Protein AF-A0AB36KIY0-F1 (afdb_monomer)

Structure (mmCIF, N/CA/C/O backbone):
data_AF-A0AB36KIY0-F1
#
_entry.id   AF-A0AB36KIY0-F1
#
loop_
_atom_site.group_PDB
_atom_site.id
_atom_site.type_symbol
_atom_site.label_atom_id
_atom_site.label_alt_id
_atom_site.label_comp_id
_atom_site.label_asym_id
_atom_site.label_entity_id
_atom_site.label_seq_id
_atom_site.pdbx_PDB_ins_code
_atom_site.Cartn_x
_atom_site.Cartn_y
_atom_site.Cartn_z
_atom_site.occupancy
_atom_site.B_iso_or_equiv
_atom_site.auth_seq_id
_atom_site.auth_comp_id
_atom_site.auth_asym_id
_atom_site.auth_atom_id
_atom_site.pdbx_PDB_model_num
ATOM 1 N N . MET A 1 1 ? -0.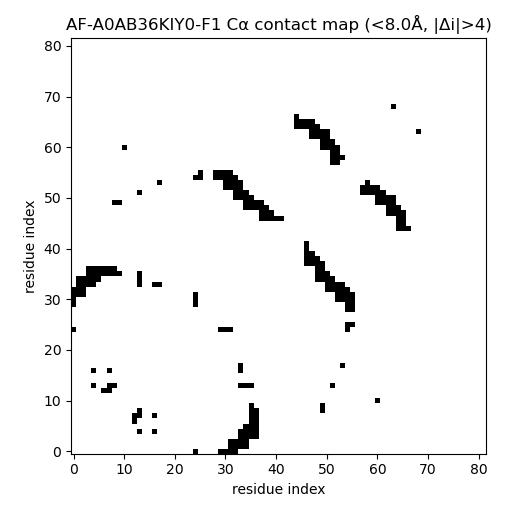085 3.479 10.100 1.00 89.44 1 MET A N 1
ATOM 2 C CA . MET A 1 1 ? 1.346 3.307 9.793 1.00 89.44 1 MET A CA 1
ATOM 3 C C . MET A 1 1 ? 1.510 3.139 8.293 1.00 89.44 1 MET A C 1
ATOM 5 O O . MET A 1 1 ? 0.687 2.484 7.666 1.00 89.44 1 MET A O 1
ATOM 9 N N . VAL A 1 2 ? 2.546 3.743 7.722 1.00 92.06 2 VAL A N 1
ATOM 10 C CA . VAL A 1 2 ? 2.926 3.547 6.319 1.00 92.06 2 VAL A CA 1
ATOM 11 C C . VAL A 1 2 ? 4.325 2.956 6.311 1.00 92.06 2 VAL A C 1
ATOM 13 O O . VAL A 1 2 ? 5.188 3.443 7.040 1.00 92.06 2 VAL A O 1
ATOM 16 N N . VAL A 1 3 ? 4.528 1.905 5.524 1.00 93.06 3 VAL A N 1
ATOM 17 C CA . VAL A 1 3 ? 5.816 1.222 5.399 1.00 93.06 3 VAL A CA 1
ATOM 18 C C . VAL A 1 3 ? 6.236 1.247 3.940 1.00 93.06 3 VAL A C 1
ATOM 20 O O . VAL A 1 3 ? 5.492 0.790 3.072 1.00 93.06 3 VAL A O 1
ATOM 23 N N . PHE A 1 4 ? 7.435 1.754 3.684 1.00 94.69 4 PHE A N 1
ATOM 24 C CA . PHE A 1 4 ? 8.062 1.678 2.372 1.00 94.69 4 PHE A CA 1
ATOM 25 C C . PHE A 1 4 ? 8.812 0.350 2.263 1.00 94.69 4 PHE A C 1
ATOM 27 O O . PHE A 1 4 ? 9.714 0.068 3.049 1.00 94.69 4 PHE A O 1
ATOM 34 N N . ALA A 1 5 ? 8.384 -0.482 1.323 1.00 94.56 5 ALA A N 1
ATOM 35 C CA . ALA A 1 5 ? 8.978 -1.762 0.982 1.00 94.56 5 ALA A CA 1
ATOM 36 C C . ALA A 1 5 ? 9.651 -1.614 -0.387 1.00 94.56 5 ALA A C 1
ATOM 38 O O . ALA A 1 5 ? 9.183 -2.151 -1.388 1.00 94.56 5 ALA A O 1
ATOM 39 N N . ASP A 1 6 ? 10.739 -0.841 -0.429 1.00 91.12 6 ASP A N 1
ATOM 40 C CA . ASP A 1 6 ? 11.410 -0.439 -1.675 1.00 91.12 6 ASP A CA 1
ATOM 41 C C . ASP A 1 6 ? 11.918 -1.630 -2.512 1.00 91.12 6 ASP A C 1
ATOM 43 O O . ASP A 1 6 ? 12.143 -1.503 -3.713 1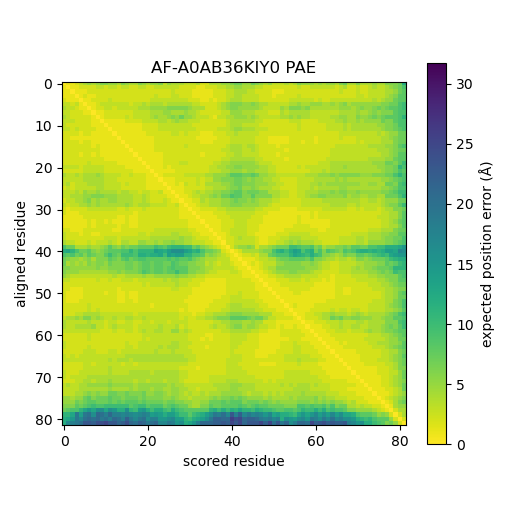.00 91.12 6 ASP A O 1
ATOM 47 N N . GLU A 1 7 ? 12.062 -2.805 -1.896 1.00 91.12 7 GLU A N 1
ATOM 48 C CA . GLU A 1 7 ? 12.488 -4.047 -2.551 1.00 91.12 7 GLU A CA 1
ATOM 49 C C . GLU A 1 7 ? 11.314 -4.941 -3.004 1.00 91.12 7 GLU A C 1
ATOM 51 O O . GLU A 1 7 ? 11.529 -5.916 -3.724 1.00 91.12 7 GLU A O 1
ATOM 56 N N . ALA A 1 8 ? 10.072 -4.614 -2.626 1.00 94.38 8 ALA A N 1
ATOM 57 C CA . ALA A 1 8 ? 8.882 -5.422 -2.896 1.00 94.38 8 ALA A CA 1
ATOM 58 C C . ALA A 1 8 ? 8.164 -4.979 -4.183 1.00 94.38 8 ALA A C 1
ATOM 60 O O . ALA A 1 8 ? 7.246 -4.159 -4.177 1.00 94.38 8 ALA A O 1
ATOM 61 N N . ASN A 1 9 ? 8.598 -5.539 -5.307 1.00 90.75 9 ASN A N 1
ATOM 62 C CA . ASN A 1 9 ? 8.168 -5.202 -6.664 1.00 90.75 9 ASN A CA 1
ATOM 63 C C . ASN A 1 9 ? 6.818 -5.821 -7.058 1.00 90.75 9 ASN A C 1
ATOM 65 O O . ASN A 1 9 ? 6.146 -5.312 -7.959 1.00 90.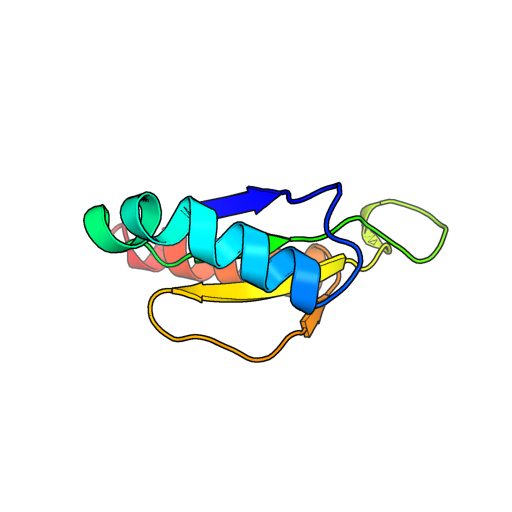75 9 ASN A O 1
ATOM 69 N N . ASP A 1 10 ? 6.410 -6.903 -6.400 1.00 92.75 10 ASP A N 1
ATOM 70 C CA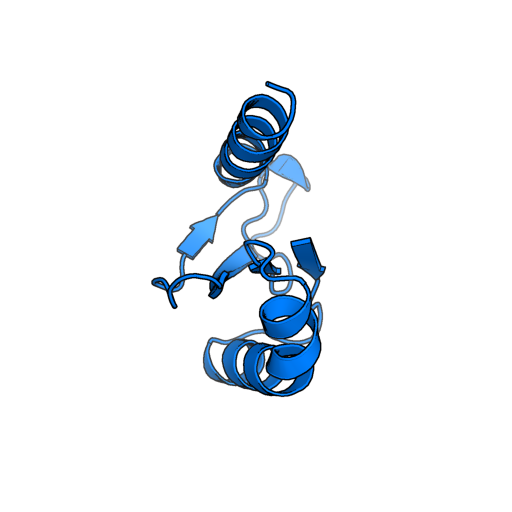 . ASP A 1 10 ? 5.178 -7.631 -6.697 1.00 92.75 10 ASP A CA 1
ATOM 71 C C . ASP A 1 10 ? 4.340 -7.916 -5.442 1.00 92.75 10 ASP A C 1
ATOM 73 O O . ASP A 1 10 ? 4.739 -7.633 -4.310 1.00 92.75 10 ASP A O 1
ATOM 77 N N . LEU A 1 11 ? 3.138 -8.459 -5.662 1.00 94.31 11 LEU A N 1
ATOM 78 C CA . LEU A 1 11 ? 2.206 -8.786 -4.588 1.00 94.31 11 LEU A CA 1
ATOM 79 C C . LEU A 1 11 ? 2.810 -9.777 -3.590 1.00 94.31 11 LEU A C 1
ATOM 81 O O . LEU A 1 11 ? 2.688 -9.561 -2.393 1.00 94.31 11 LEU A O 1
ATOM 85 N N . GLY A 1 12 ? 3.470 -10.837 -4.059 1.00 95.75 12 GLY A N 1
ATOM 86 C CA . GLY A 1 12 ? 4.019 -11.867 -3.178 1.00 95.75 12 GLY A CA 1
ATOM 87 C C . GLY A 1 12 ? 5.072 -11.297 -2.232 1.00 95.75 12 GLY A C 1
ATOM 88 O O . GLY A 1 12 ? 5.044 -11.574 -1.036 1.00 95.75 12 GLY A O 1
ATOM 89 N N . GLN A 1 13 ? 5.938 -10.424 -2.744 1.00 96.25 13 GLN A N 1
ATOM 90 C CA . GLN A 1 13 ? 6.945 -9.740 -1.934 1.00 96.25 13 GLN A CA 1
ATOM 91 C C . GLN A 1 13 ? 6.313 -8.785 -0.908 1.00 96.25 13 GLN A C 1
ATOM 93 O O . GLN A 1 13 ? 6.760 -8.727 0.238 1.00 96.25 13 GLN A O 1
ATOM 98 N N . LEU A 1 14 ? 5.241 -8.075 -1.280 1.00 96.50 14 LEU A N 1
ATOM 99 C CA . LEU A 1 14 ? 4.488 -7.236 -0.342 1.00 96.50 14 LEU A CA 1
ATOM 100 C C . LEU A 1 14 ? 3.800 -8.074 0.747 1.00 96.50 14 LEU A C 1
ATOM 102 O O . LEU A 1 14 ? 3.837 -7.692 1.914 1.00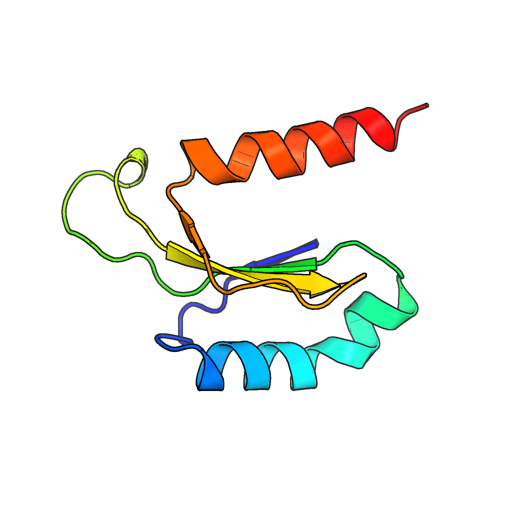 96.50 14 LEU A O 1
ATOM 106 N N . GLU A 1 15 ? 3.227 -9.228 0.407 1.00 96.31 15 GLU A N 1
ATOM 107 C CA . GLU A 1 15 ? 2.639 -10.155 1.386 1.00 96.31 15 GLU A CA 1
ATOM 108 C C . GLU A 1 15 ? 3.692 -10.709 2.355 1.00 96.31 15 GLU A C 1
ATOM 110 O O . GLU A 1 15 ? 3.446 -10.820 3.559 1.00 96.31 15 GLU A O 1
ATOM 115 N N . ASP A 1 16 ? 4.898 -11.010 1.870 1.00 96.50 16 ASP A N 1
ATOM 116 C CA . ASP A 1 16 ? 5.996 -11.440 2.734 1.00 96.50 16 ASP A CA 1
ATOM 117 C C . ASP A 1 16 ? 6.419 -10.334 3.711 1.00 96.50 16 ASP A C 1
ATOM 119 O O . ASP A 1 16 ? 6.578 -10.596 4.910 1.00 96.50 16 ASP A O 1
ATOM 123 N N . CYS A 1 17 ? 6.512 -9.083 3.248 1.00 94.69 17 CYS A N 1
ATOM 124 C CA . CYS A 1 17 ? 6.698 -7.927 4.127 1.00 94.69 17 CYS A CA 1
ATOM 125 C C . CYS A 1 17 ? 5.558 -7.808 5.152 1.00 94.69 17 CYS A C 1
ATOM 127 O O . CYS A 1 17 ? 5.814 -7.593 6.342 1.00 94.69 17 CYS A O 1
ATOM 129 N N . ALA A 1 18 ? 4.306 -8.004 4.726 1.00 95.00 18 ALA A N 1
ATOM 130 C CA . ALA A 1 18 ? 3.135 -7.946 5.598 1.00 95.00 18 ALA A CA 1
ATOM 131 C C . ALA A 1 18 ? 3.219 -8.987 6.710 1.00 95.00 18 ALA A C 1
ATOM 133 O O . ALA A 1 18 ? 2.991 -8.664 7.879 1.00 95.00 18 ALA A O 1
ATOM 134 N N . ARG A 1 19 ? 3.602 -10.216 6.360 1.00 94.62 19 ARG A N 1
ATOM 135 C CA . ARG A 1 19 ? 3.763 -11.333 7.290 1.00 94.62 19 ARG A CA 1
ATOM 136 C C . ARG A 1 19 ? 4.864 -11.072 8.312 1.00 94.62 19 ARG A C 1
ATOM 138 O O . ARG A 1 19 ? 4.660 -11.338 9.495 1.00 94.62 19 ARG A O 1
ATOM 145 N N . MET A 1 20 ? 6.006 -10.527 7.888 1.00 93.75 20 MET A N 1
ATOM 146 C CA . MET A 1 20 ? 7.099 -10.173 8.804 1.00 93.75 20 MET A CA 1
ATOM 147 C C . MET A 1 20 ? 6.696 -9.071 9.790 1.00 93.75 20 MET A C 1
ATOM 149 O O . MET A 1 20 ? 7.103 -9.094 10.950 1.00 93.75 20 MET A O 1
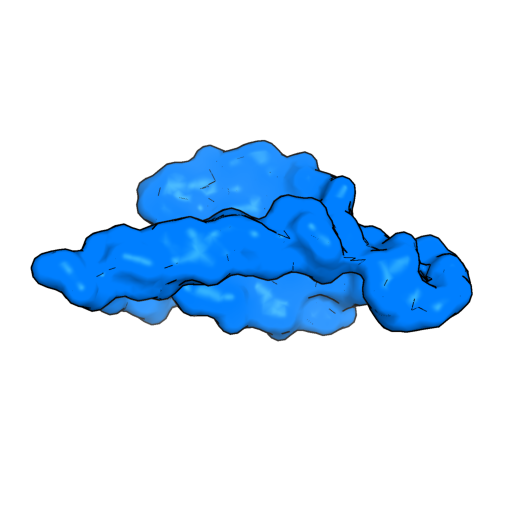ATOM 153 N N . MET A 1 21 ? 5.867 -8.125 9.347 1.00 91.19 21 MET A N 1
ATOM 154 C CA . MET A 1 21 ? 5.451 -6.979 10.155 1.00 91.19 21 MET A CA 1
ATOM 155 C C . MET A 1 21 ? 4.172 -7.195 10.967 1.00 91.19 21 MET A C 1
ATOM 157 O O . MET A 1 21 ? 3.836 -6.335 11.784 1.00 91.19 21 MET A O 1
ATOM 161 N N . TYR A 1 22 ? 3.484 -8.327 10.787 1.00 91.62 22 TYR A N 1
ATOM 162 C CA . TYR A 1 22 ? 2.169 -8.595 11.378 1.00 91.62 22 TYR A CA 1
ATOM 163 C C . TYR A 1 22 ? 2.100 -8.313 12.873 1.00 91.62 22 TYR A C 1
ATOM 165 O O . TYR A 1 22 ? 1.244 -7.555 13.326 1.00 91.62 22 TYR A O 1
ATOM 173 N N . MET A 1 23 ? 3.054 -8.849 13.634 1.00 90.31 23 MET A N 1
ATOM 174 C CA . MET A 1 23 ? 3.076 -8.672 15.087 1.00 90.31 23 MET A CA 1
ATOM 175 C C . MET A 1 23 ? 3.187 -7.202 15.499 1.00 90.31 23 MET A C 1
ATOM 177 O O . MET A 1 23 ? 2.660 -6.825 16.539 1.00 90.31 23 MET A O 1
ATOM 181 N N . HIS A 1 24 ? 3.828 -6.360 14.687 1.00 89.56 24 HIS A N 1
ATOM 182 C CA . HIS A 1 24 ? 4.005 -4.950 15.005 1.00 89.56 24 HIS A CA 1
ATOM 183 C C . HIS A 1 24 ? 2.696 -4.173 14.834 1.00 89.56 24 HIS A C 1
ATOM 185 O O . HIS A 1 24 ? 2.211 -3.549 15.779 1.00 89.56 24 HIS A O 1
ATOM 191 N N . TYR A 1 25 ? 2.075 -4.236 13.653 1.00 91.12 25 TYR A N 1
ATOM 192 C CA . TYR A 1 25 ? 0.864 -3.451 13.408 1.00 91.12 25 TYR A CA 1
ATOM 193 C C . TYR A 1 25 ? -0.390 -4.030 14.069 1.00 91.12 25 TYR A C 1
ATOM 195 O O . TYR A 1 25 ? -1.265 -3.252 14.451 1.00 91.12 25 TYR A O 1
ATOM 203 N N . ALA A 1 26 ? -0.469 -5.352 14.264 1.00 90.06 26 ALA A N 1
ATOM 204 C CA . ALA A 1 26 ? -1.585 -5.976 14.973 1.00 90.06 26 ALA A CA 1
ATOM 205 C C . ALA A 1 26 ? -1.565 -5.623 16.467 1.00 90.06 26 ALA A C 1
ATOM 207 O O . ALA A 1 26 ? -2.605 -5.296 17.032 1.00 90.06 26 ALA A O 1
ATOM 208 N N . TRP A 1 27 ? -0.382 -5.611 17.097 1.00 90.81 27 TRP A N 1
ATOM 209 C CA . TRP A 1 27 ? -0.243 -5.237 18.508 1.00 90.81 27 TRP A CA 1
ATOM 210 C C . TRP A 1 27 ? -0.650 -3.785 18.764 1.00 90.81 27 TRP A C 1
ATOM 212 O O . TRP A 1 27 ? -1.393 -3.493 19.698 1.00 90.81 27 TRP A O 1
ATOM 222 N N . HIS A 1 28 ? -0.180 -2.866 17.921 1.00 87.31 28 HIS A N 1
ATOM 223 C CA . HIS A 1 28 ? -0.534 -1.451 18.031 1.00 87.31 28 HIS A CA 1
ATOM 224 C C . HIS A 1 28 ? -1.949 -1.146 17.517 1.00 87.31 28 HIS A C 1
ATOM 226 O O . HIS A 1 28 ? -2.440 -0.039 17.726 1.00 87.31 28 HIS A O 1
ATOM 232 N N . ASN A 1 29 ? -2.601 -2.114 16.863 1.00 89.25 29 ASN A N 1
ATOM 233 C CA . ASN A 1 29 ? -3.909 -1.988 16.228 1.00 89.25 29 ASN A CA 1
ATOM 234 C C . ASN A 1 29 ? -4.036 -0.725 15.350 1.00 89.25 29 ASN A C 1
ATOM 236 O O . ASN A 1 29 ? -5.036 -0.008 15.387 1.00 89.25 29 ASN A O 1
ATOM 240 N N . VAL A 1 30 ? -2.997 -0.435 14.563 1.00 87.25 30 VAL A N 1
ATOM 241 C CA . VAL A 1 30 ? -2.936 0.756 13.704 1.00 87.25 30 VAL A CA 1
ATOM 242 C C . VAL A 1 30 ? -3.192 0.378 12.246 1.00 87.25 30 VAL A C 1
ATOM 244 O O . VAL A 1 30 ? -2.529 -0.531 11.736 1.00 87.25 30 VAL A O 1
ATOM 247 N N . PRO A 1 31 ? -4.095 1.072 11.522 1.00 92.25 31 PRO A N 1
ATOM 248 C CA . PRO A 1 31 ? -4.273 0.857 10.087 1.00 92.25 31 PRO A CA 1
ATOM 249 C C . PRO A 1 31 ? -2.932 0.932 9.359 1.00 92.25 31 PRO A C 1
ATOM 251 O O . PRO A 1 31 ? -2.158 1.862 9.608 1.00 92.25 31 PRO A O 1
ATOM 254 N N . THR A 1 32 ? -2.627 -0.058 8.519 1.00 94.62 32 THR A N 1
ATOM 255 C CA . THR A 1 32 ? -1.287 -0.217 7.941 1.00 94.62 32 THR A CA 1
ATOM 256 C C . THR A 1 32 ? -1.338 -0.487 6.448 1.00 94.62 32 THR A C 1
ATOM 258 O O . THR A 1 32 ? -2.094 -1.342 5.986 1.00 94.62 32 THR A O 1
ATOM 261 N N . TRP A 1 33 ? -0.483 0.234 5.721 1.00 96.44 33 TRP A N 1
ATOM 262 C CA . TRP A 1 33 ? -0.250 0.072 4.290 1.00 96.44 33 TRP A CA 1
ATOM 263 C C . TRP A 1 33 ? 1.226 -0.196 4.021 1.00 96.44 33 TRP A C 1
ATOM 265 O O . TRP A 1 33 ? 2.095 0.445 4.622 1.00 96.44 33 TRP A O 1
ATOM 275 N N . LEU A 1 34 ? 1.484 -1.108 3.089 1.00 96.44 34 LEU A N 1
ATOM 276 C CA . LEU A 1 34 ? 2.793 -1.329 2.490 1.00 96.44 34 LEU A CA 1
ATOM 277 C C . LEU A 1 34 ? 2.829 -0.669 1.116 1.00 96.44 34 LEU A C 1
ATOM 279 O O . LEU A 1 34 ? 1.873 -0.790 0.350 1.00 96.44 34 LEU A O 1
ATOM 283 N N . ILE A 1 35 ? 3.923 0.021 0.816 1.00 96.38 35 ILE A N 1
ATOM 284 C CA . ILE A 1 35 ? 4.132 0.729 -0.445 1.00 96.38 35 ILE A CA 1
ATOM 285 C C . ILE A 1 35 ? 5.388 0.163 -1.101 1.00 96.38 35 ILE A C 1
ATOM 287 O O . ILE A 1 35 ? 6.476 0.299 -0.551 1.00 96.38 35 ILE A O 1
ATOM 291 N N . GLY A 1 36 ? 5.226 -0.478 -2.256 1.00 96.31 36 GLY A N 1
ATOM 292 C CA . GLY A 1 36 ? 6.329 -0.965 -3.082 1.00 96.31 36 GLY A CA 1
ATOM 293 C C . GLY A 1 36 ? 7.083 0.169 -3.794 1.00 96.31 36 GLY A C 1
ATOM 294 O O . GLY A 1 36 ? 6.703 1.341 -3.685 1.00 96.31 36 GLY A O 1
ATOM 295 N N . PRO A 1 37 ? 8.125 -0.152 -4.578 1.00 95.50 37 PRO A N 1
ATOM 296 C CA . PRO A 1 37 ? 8.914 0.849 -5.275 1.00 95.50 37 PRO A CA 1
ATOM 297 C C . PRO A 1 37 ? 8.076 1.628 -6.290 1.00 95.50 37 PRO A C 1
ATOM 299 O O . PRO A 1 37 ? 7.129 1.120 -6.900 1.00 95.50 37 PRO A O 1
ATOM 302 N N . GLN A 1 38 ? 8.460 2.886 -6.496 1.00 93.50 38 GLN A N 1
ATOM 303 C CA . GLN A 1 38 ? 7.843 3.729 -7.509 1.00 93.50 38 GLN A CA 1
ATOM 304 C C . GLN A 1 38 ? 8.231 3.279 -8.920 1.00 93.50 38 GLN A C 1
ATOM 306 O O . GLN A 1 38 ? 9.404 3.061 -9.223 1.00 93.50 38 GLN A O 1
ATOM 311 N N . TYR A 1 39 ? 7.248 3.239 -9.810 1.00 91.06 39 TYR A N 1
ATOM 312 C CA . TYR A 1 39 ? 7.397 2.931 -11.225 1.00 91.06 39 TYR A CA 1
ATOM 313 C C . TYR A 1 39 ? 6.637 3.939 -12.096 1.00 91.06 39 TYR A C 1
ATOM 315 O O . TYR A 1 39 ? 5.943 4.833 -11.605 1.00 91.06 39 TYR A O 1
ATOM 323 N N . CYS A 1 40 ? 6.802 3.782 -13.413 1.00 81.19 40 CYS A N 1
ATOM 324 C CA . CYS A 1 40 ? 6.549 4.794 -14.441 1.00 81.19 40 CYS A CA 1
ATOM 325 C C . CYS A 1 40 ? 7.531 5.977 -14.321 1.00 81.19 40 CYS A C 1
ATOM 327 O O . CYS A 1 40 ? 7.706 6.573 -13.262 1.00 81.19 40 CYS A O 1
ATOM 329 N N . GLY A 1 41 ? 8.233 6.289 -15.415 1.00 82.00 41 GLY A N 1
ATOM 330 C CA . GLY A 1 41 ? 9.185 7.402 -15.456 1.00 82.00 41 GLY A CA 1
ATOM 331 C C . GLY A 1 41 ? 8.511 8.767 -15.255 1.00 82.00 41 GLY A C 1
ATOM 332 O O . GLY A 1 41 ? 7.291 8.884 -15.293 1.00 82.00 41 GLY A O 1
ATOM 333 N N . GLY A 1 42 ? 9.321 9.811 -15.069 1.00 85.12 42 GLY A N 1
ATOM 334 C CA . GLY A 1 42 ? 8.847 11.186 -14.876 1.00 85.12 42 GLY A CA 1
ATOM 335 C C . GLY A 1 42 ? 9.027 11.719 -13.446 1.00 85.12 42 GLY A C 1
ATOM 336 O O . GLY A 1 42 ? 9.733 11.098 -12.634 1.00 85.12 42 GLY A O 1
ATOM 337 N N . PRO A 1 43 ? 8.444 12.896 -13.146 1.00 88.38 43 PRO A N 1
ATOM 338 C CA . PRO A 1 43 ? 8.507 13.537 -11.834 1.00 88.38 43 PRO A CA 1
ATOM 339 C C . PRO A 1 43 ? 7.859 12.688 -10.736 1.00 88.38 43 PRO A C 1
ATOM 341 O O . PRO A 1 43 ? 6.833 12.056 -10.969 1.00 88.38 43 PRO A O 1
ATOM 344 N N . ILE A 1 44 ? 8.415 12.732 -9.521 1.00 85.44 44 ILE A N 1
ATOM 345 C CA . ILE A 1 44 ? 7.957 11.948 -8.354 1.00 85.44 44 ILE A CA 1
ATOM 346 C C . ILE A 1 44 ? 6.431 12.005 -8.122 1.00 85.44 44 ILE A C 1
ATOM 348 O O . ILE A 1 44 ? 5.849 10.940 -7.930 1.00 85.44 44 ILE A O 1
ATOM 352 N N . PRO A 1 45 ? 5.741 13.165 -8.199 1.00 88.06 45 PRO A N 1
ATOM 353 C CA . PRO A 1 45 ? 4.290 13.225 -7.971 1.00 88.06 45 PRO A CA 1
ATOM 354 C C . PRO A 1 45 ? 3.455 12.412 -8.970 1.00 88.06 45 PRO A C 1
ATOM 356 O O . PRO A 1 45 ? 2.328 12.025 -8.678 1.00 88.06 45 PRO A O 1
ATOM 359 N N . GLN A 1 46 ? 4.007 12.148 -10.157 1.00 88.12 46 GLN A N 1
ATOM 360 C CA . GLN A 1 46 ? 3.333 11.416 -11.229 1.00 88.12 46 GLN A CA 1
ATOM 361 C C . GLN A 1 46 ? 3.633 9.914 -11.192 1.00 88.12 46 GLN A C 1
ATOM 363 O O . GLN A 1 46 ? 2.943 9.143 -11.862 1.00 88.12 46 GLN A O 1
ATOM 368 N N . ARG A 1 47 ? 4.650 9.493 -10.428 1.00 92.75 47 ARG A N 1
ATOM 369 C CA . ARG A 1 47 ? 5.030 8.084 -10.325 1.00 92.75 47 ARG A CA 1
ATOM 370 C C . ARG A 1 47 ? 3.977 7.308 -9.553 1.00 92.75 47 ARG A C 1
ATOM 372 O O . ARG A 1 47 ? 3.384 7.816 -8.601 1.00 92.75 47 ARG A O 1
ATOM 379 N N . ARG A 1 48 ? 3.760 6.066 -9.970 1.00 94.81 48 ARG A N 1
ATOM 380 C CA . ARG A 1 48 ? 2.841 5.143 -9.302 1.00 94.81 48 ARG A CA 1
ATOM 381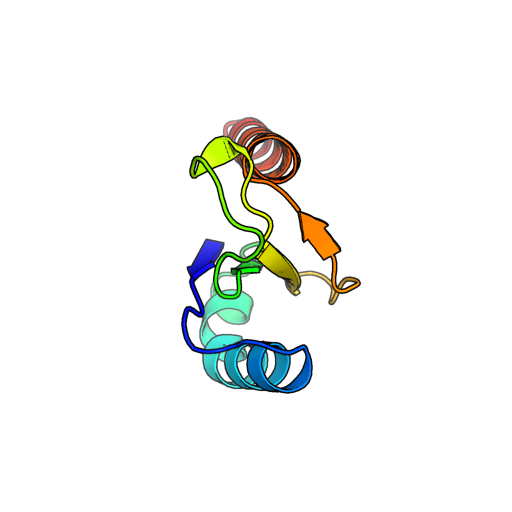 C C . ARG A 1 48 ? 3.635 4.211 -8.404 1.00 94.81 48 ARG A C 1
ATOM 383 O O . ARG A 1 48 ? 4.791 3.926 -8.691 1.00 94.81 48 ARG A O 1
ATOM 390 N N . ALA A 1 49 ? 3.011 3.719 -7.350 1.00 95.81 49 ALA A N 1
ATOM 391 C CA . ALA A 1 49 ? 3.534 2.639 -6.531 1.00 95.81 49 ALA A CA 1
ATOM 392 C C . ALA A 1 49 ? 2.427 1.616 -6.279 1.00 95.81 49 ALA A C 1
ATOM 394 O O . ALA A 1 49 ? 1.238 1.947 -6.306 1.00 95.81 49 ALA A O 1
ATOM 395 N N . ASN A 1 50 ? 2.831 0.373 -6.037 1.00 96.69 50 ASN A N 1
ATOM 396 C CA . ASN A 1 50 ? 1.924 -0.660 -5.561 1.00 96.69 50 ASN A CA 1
ATOM 397 C C . ASN A 1 50 ? 1.668 -0.420 -4.073 1.00 96.69 50 ASN A C 1
ATOM 399 O O . ASN A 1 50 ? 2.612 -0.313 -3.297 1.00 96.69 50 ASN A O 1
ATOM 403 N N . VAL A 1 51 ? 0.404 -0.318 -3.686 1.00 96.50 51 VAL A N 1
ATOM 404 C CA . VAL A 1 51 ? -0.032 -0.051 -2.319 1.00 96.50 51 VAL A CA 1
ATOM 405 C C . VAL A 1 51 ? -0.944 -1.186 -1.881 1.00 96.50 51 VAL A C 1
ATOM 407 O O . VAL A 1 51 ? -1.941 -1.471 -2.542 1.00 96.50 51 VAL A O 1
ATOM 410 N N . LEU A 1 52 ? -0.608 -1.823 -0.764 1.00 97.19 52 LEU A N 1
ATOM 411 C CA . LEU A 1 52 ? -1.386 -2.910 -0.179 1.00 97.19 52 LEU A CA 1
ATOM 412 C C . LEU A 1 52 ? -1.800 -2.534 1.240 1.00 97.19 52 LEU A C 1
ATOM 414 O O . LEU A 1 52 ? -0.948 -2.275 2.092 1.00 97.19 52 LEU A O 1
ATOM 418 N N . GLN A 1 53 ? -3.105 -2.513 1.507 1.00 96.00 53 GLN A N 1
ATOM 419 C CA . GLN A 1 53 ? -3.601 -2.407 2.875 1.00 96.00 53 GLN A CA 1
ATOM 420 C C . GLN A 1 53 ? -3.536 -3.777 3.550 1.00 96.00 53 GLN A C 1
ATOM 422 O O . GLN A 1 53 ? -4.130 -4.733 3.061 1.00 96.00 53 GLN A O 1
ATOM 427 N N . VAL A 1 54 ? -2.850 -3.859 4.688 1.00 95.88 54 VAL A N 1
ATOM 428 C CA . VAL A 1 54 ? -2.617 -5.126 5.407 1.00 95.88 54 VAL A CA 1
ATOM 429 C C . VAL A 1 54 ? -3.310 -5.175 6.772 1.00 95.88 54 VAL A C 1
ATOM 431 O O . VAL A 1 54 ? -3.454 -6.244 7.357 1.00 95.88 54 VAL A O 1
ATOM 434 N N . TRP A 1 55 ? -3.766 -4.026 7.285 1.00 95.19 55 TRP A N 1
ATOM 435 C CA . TRP A 1 55 ? -4.508 -3.916 8.546 1.00 95.19 55 TRP A CA 1
ATOM 436 C C . TRP A 1 55 ? -5.466 -2.711 8.520 1.00 95.19 55 TRP A C 1
ATOM 438 O O . TRP A 1 55 ? -5.114 -1.681 7.930 1.00 95.19 55 TRP A O 1
ATOM 448 N N . PRO A 1 56 ? -6.647 -2.756 9.174 1.00 92.19 56 PRO A N 1
ATOM 449 C CA . PRO A 1 56 ? -7.232 -3.862 9.956 1.00 92.19 56 PRO A CA 1
ATOM 450 C C . PRO A 1 56 ? -7.853 -4.977 9.113 1.00 92.19 56 PRO A C 1
ATOM 452 O O . PRO A 1 56 ? -8.102 -6.068 9.613 1.00 92.19 56 PRO A O 1
ATOM 455 N N . GLN A 1 57 ? -8.106 -4.700 7.839 1.00 90.94 57 GLN A N 1
ATOM 456 C CA . GLN A 1 57 ? -8.549 -5.683 6.864 1.00 90.94 57 GLN A CA 1
ATOM 457 C C . GLN A 1 57 ? -7.536 -5.712 5.733 1.00 90.94 57 GLN A C 1
ATOM 459 O O . GLN A 1 57 ? -7.010 -4.669 5.337 1.00 90.94 57 GLN A O 1
ATOM 464 N N . HIS A 1 58 ? -7.269 -6.917 5.246 1.00 94.06 58 HIS A N 1
ATOM 465 C CA . HIS A 1 58 ? -6.466 -7.112 4.055 1.00 94.06 58 HIS A CA 1
ATOM 466 C C . HIS A 1 58 ? -7.263 -6.625 2.840 1.00 94.06 58 HIS A C 1
ATOM 468 O O . HIS A 1 58 ? -8.402 -7.050 2.627 1.00 94.06 58 HIS A O 1
ATOM 474 N N . GLY A 1 59 ? -6.705 -5.651 2.130 1.00 94.00 59 GLY A N 1
ATOM 475 C CA . GLY A 1 59 ? -7.339 -4.984 1.000 1.00 94.00 59 GLY A CA 1
ATOM 476 C C . GLY A 1 59 ? -6.773 -5.439 -0.346 1.00 94.00 59 GLY A C 1
ATOM 477 O O . GLY A 1 59 ? -5.786 -6.170 -0.402 1.00 94.00 59 GLY A O 1
ATOM 478 N N . PRO A 1 60 ? -7.371 -4.990 -1.461 1.00 95.19 60 PRO A N 1
ATOM 479 C CA . PRO A 1 60 ? -6.811 -5.246 -2.779 1.00 95.19 60 PRO A CA 1
ATOM 480 C C . PRO A 1 60 ? -5.461 -4.538 -2.955 1.00 95.19 60 PRO A C 1
ATOM 482 O O . PRO A 1 60 ? -5.196 -3.500 -2.346 1.00 95.19 60 PRO A O 1
ATOM 485 N N . LEU A 1 61 ? -4.633 -5.073 -3.854 1.00 95.69 61 LEU A N 1
ATOM 486 C CA . LEU A 1 61 ? -3.461 -4.364 -4.352 1.00 95.69 61 LEU A CA 1
ATOM 487 C C . LEU A 1 61 ? -3.907 -3.220 -5.265 1.00 95.69 61 LEU A C 1
ATOM 489 O O . LEU A 1 61 ? -4.566 -3.449 -6.281 1.00 95.69 61 LEU A O 1
ATOM 493 N N . GLU A 1 62 ? -3.510 -1.997 -4.935 1.00 96.50 62 GLU A N 1
ATOM 494 C CA . GLU A 1 62 ? -3.816 -0.807 -5.723 1.00 96.50 62 GLU A CA 1
ATOM 495 C C . GLU A 1 62 ? -2.543 -0.210 -6.327 1.00 96.50 62 GLU A C 1
ATOM 497 O O . GLU A 1 62 ? -1.484 -0.197 -5.709 1.00 96.50 62 GLU A O 1
ATOM 502 N N . SER A 1 63 ? -2.643 0.333 -7.539 1.00 95.62 63 SER A N 1
ATOM 503 C CA . SER A 1 63 ? -1.579 1.135 -8.151 1.00 95.62 63 SER A CA 1
ATOM 504 C C . SER A 1 63 ? -1.934 2.606 -7.995 1.00 95.62 63 SER A C 1
ATOM 506 O O . SER A 1 63 ? -2.846 3.077 -8.677 1.00 95.62 63 SER A O 1
ATOM 508 N N . LEU A 1 64 ? -1.244 3.338 -7.120 1.00 95.44 64 LEU A N 1
ATOM 509 C CA . LEU A 1 64 ? -1.615 4.708 -6.749 1.00 95.44 64 LEU A CA 1
ATOM 510 C C . LEU A 1 64 ? -0.446 5.682 -6.896 1.00 95.44 64 LEU A C 1
ATOM 512 O O . LEU A 1 64 ? 0.712 5.333 -6.665 1.00 95.44 64 LEU A O 1
ATOM 516 N N . ARG A 1 65 ? -0.765 6.927 -7.249 1.00 94.94 65 ARG A N 1
ATOM 517 C CA . ARG A 1 65 ? 0.127 8.084 -7.115 1.00 94.94 65 ARG A CA 1
ATOM 518 C C . ARG A 1 65 ? 0.060 8.650 -5.693 1.00 94.94 65 ARG A C 1
ATOM 520 O O . ARG A 1 65 ? -0.959 8.472 -5.019 1.00 94.94 65 ARG A O 1
ATOM 527 N N . PRO A 1 66 ? 1.073 9.421 -5.256 1.00 92.38 66 PRO A N 1
ATOM 528 C CA . PRO A 1 66 ? 1.027 10.121 -3.973 1.00 92.38 66 PRO A CA 1
ATOM 529 C C . PRO A 1 66 ? -0.248 10.953 -3.777 1.00 92.38 66 PRO A C 1
ATOM 531 O O . PRO A 1 66 ? -0.865 10.885 -2.722 1.00 92.38 66 PRO A O 1
ATOM 534 N N . GLU A 1 67 ? -0.706 11.669 -4.807 1.00 93.00 67 GLU A N 1
ATOM 535 C CA . GLU A 1 67 ? -1.927 12.493 -4.751 1.00 93.00 67 GLU A CA 1
ATOM 536 C C . GLU A 1 67 ? -3.217 11.676 -4.560 1.00 93.00 67 GLU A C 1
ATOM 538 O O . GLU A 1 67 ? -4.205 12.190 -4.046 1.00 93.00 67 GLU A O 1
ATOM 543 N N . GLU A 1 68 ? -3.216 10.399 -4.948 1.00 94.62 68 GLU A N 1
ATOM 544 C CA . GLU A 1 68 ? -4.361 9.492 -4.788 1.00 94.62 68 GLU A CA 1
ATOM 545 C C . GLU A 1 68 ? -4.351 8.801 -3.415 1.00 94.62 68 GLU A C 1
ATOM 547 O O . GLU A 1 68 ? -5.403 8.417 -2.898 1.00 94.62 68 GLU A O 1
ATOM 552 N N . PHE A 1 69 ? -3.166 8.637 -2.818 1.00 94.12 69 PHE A N 1
ATOM 553 C CA . PHE A 1 69 ? -2.988 7.954 -1.539 1.00 94.12 69 PHE A CA 1
ATOM 554 C C . PHE A 1 69 ? -2.972 8.905 -0.334 1.00 94.12 69 PHE A C 1
ATOM 556 O O . PHE A 1 69 ? -3.632 8.624 0.666 1.00 94.12 69 PHE A O 1
ATOM 563 N N . ASN A 1 70 ? -2.272 10.041 -0.419 1.00 92.69 70 ASN A N 1
ATOM 564 C CA . ASN A 1 70 ? -2.091 10.984 0.693 1.00 92.69 70 ASN A CA 1
ATOM 565 C C . ASN A 1 70 ? -3.412 11.438 1.345 1.00 92.69 70 ASN A C 1
ATOM 567 O O . ASN A 1 70 ? -3.480 11.401 2.578 1.00 92.69 70 ASN A O 1
ATOM 571 N N . PRO A 1 71 ? -4.493 11.742 0.592 1.00 93.00 71 PRO A N 1
ATOM 572 C CA . PRO A 1 71 ? -5.774 12.108 1.199 1.00 93.00 71 PRO A CA 1
ATOM 573 C C . PRO A 1 71 ? -6.354 11.027 2.124 1.00 93.00 71 PRO A C 1
ATOM 575 O O . PRO A 1 71 ? -7.070 11.342 3.073 1.00 93.00 71 PRO A O 1
ATOM 578 N N . ARG A 1 72 ? -6.035 9.742 1.893 1.00 90.94 72 ARG A N 1
ATOM 579 C CA . ARG A 1 72 ? -6.477 8.639 2.763 1.00 90.94 72 ARG A CA 1
ATOM 580 C C . ARG A 1 72 ? -5.792 8.705 4.128 1.00 90.94 72 ARG A C 1
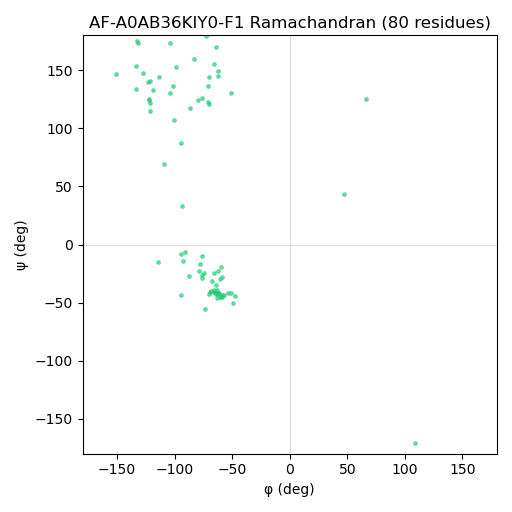ATOM 582 O O . ARG A 1 72 ? -6.441 8.493 5.149 1.00 90.94 72 ARG A O 1
ATOM 589 N N . ILE A 1 73 ? -4.500 9.032 4.154 1.00 87.69 73 ILE A N 1
ATOM 590 C CA . ILE A 1 73 ? -3.731 9.193 5.395 1.00 87.69 73 ILE A CA 1
ATOM 591 C C . ILE A 1 73 ? -4.175 10.445 6.150 1.00 87.69 73 ILE A C 1
ATOM 593 O O . ILE A 1 73 ? -4.376 10.391 7.363 1.00 87.69 73 ILE A O 1
ATOM 597 N N . GLU A 1 74 ? -4.389 11.549 5.438 1.00 89.88 74 GLU A N 1
ATOM 598 C CA . GLU A 1 74 ? -4.896 12.793 6.022 1.00 89.88 74 GLU A CA 1
ATOM 599 C C . GLU A 1 74 ? -6.271 12.587 6.672 1.00 89.88 74 GLU A C 1
ATOM 601 O O . GLU A 1 74 ? -6.481 12.988 7.819 1.00 89.88 74 GLU A O 1
ATOM 606 N N . ALA A 1 75 ? -7.185 11.878 6.002 1.00 87.62 75 ALA A N 1
ATOM 607 C CA . ALA A 1 75 ? -8.493 11.545 6.562 1.00 87.62 75 ALA A CA 1
ATOM 608 C C . ALA A 1 75 ? -8.375 10.767 7.885 1.00 87.62 75 ALA A C 1
ATOM 610 O O . ALA A 1 75 ? -9.052 11.099 8.858 1.00 87.62 75 ALA A O 1
ATOM 611 N N . LEU A 1 76 ? -7.471 9.790 7.968 1.00 84.31 76 LEU A N 1
ATOM 612 C CA . LEU A 1 76 ? -7.241 9.023 9.198 1.00 84.31 76 LEU A CA 1
ATOM 613 C C . LEU A 1 76 ? -6.661 9.889 10.320 1.00 84.31 76 LEU A C 1
ATOM 615 O O . LEU A 1 76 ? -7.100 9.784 11.465 1.00 84.31 76 LEU A O 1
ATOM 619 N N . ALA A 1 77 ? -5.718 10.777 9.997 1.00 81.69 77 ALA A N 1
ATOM 620 C CA . ALA A 1 77 ? -5.146 11.707 10.965 1.00 81.69 77 ALA A CA 1
ATOM 621 C C . ALA A 1 77 ? -6.211 12.666 11.528 1.00 81.69 77 ALA A C 1
ATOM 623 O O . ALA A 1 77 ? -6.266 12.892 12.735 1.00 81.69 77 ALA A O 1
ATOM 624 N N . THR A 1 78 ? -7.106 13.180 10.677 1.00 82.25 78 THR A N 1
ATOM 625 C CA . THR A 1 78 ? -8.194 14.071 11.122 1.00 82.25 78 THR A CA 1
ATOM 626 C C . THR A 1 78 ? -9.239 13.370 11.992 1.00 82.25 78 THR A C 1
ATOM 628 O O . THR A 1 78 ? -9.807 13.998 12.883 1.00 82.25 78 THR A O 1
ATOM 631 N N . GLN A 1 79 ? -9.490 12.075 11.772 1.00 75.38 79 GLN A N 1
ATOM 632 C CA . GLN A 1 79 ? -10.433 11.292 12.578 1.00 75.38 79 GLN A CA 1
ATOM 633 C C . GLN A 1 79 ? -9.872 10.903 13.951 1.00 75.38 79 GLN A C 1
ATOM 635 O O . GLN A 1 79 ? -10.648 10.715 14.883 1.00 75.38 79 GLN A O 1
ATOM 640 N N . HIS A 1 80 ? -8.548 10.808 14.088 1.00 64.56 80 HIS A N 1
ATOM 641 C CA . HIS A 1 80 ? -7.890 10.448 15.345 1.00 64.56 80 HIS A CA 1
ATOM 642 C C . HIS A 1 80 ? -7.887 11.591 16.382 1.00 64.56 80 HIS A C 1
ATOM 644 O O . HIS A 1 80 ? -7.787 11.337 17.577 1.00 64.56 80 HIS A O 1
ATOM 650 N N . CYS A 1 81 ? -7.984 12.852 15.953 1.00 60.69 81 CYS A N 1
ATOM 651 C CA . CYS A 1 81 ? -7.881 14.027 16.832 1.00 60.69 81 CYS A CA 1
ATOM 652 C C . CYS A 1 81 ? -9.236 14.557 17.347 1.00 60.69 81 CYS A C 1
ATOM 654 O O . CYS A 1 81 ? -9.386 15.770 17.507 1.00 60.69 81 CYS A O 1
ATOM 656 N N . LYS A 1 82 ? -10.223 13.686 17.586 1.00 51.41 82 LYS A N 1
ATOM 657 C CA . LYS A 1 82 ? -11.513 14.060 18.193 1.00 51.41 82 LYS A CA 1
ATOM 658 C C . LYS A 1 82 ? -11.690 13.474 19.582 1.00 51.41 82 LYS A C 1
ATOM 660 O O . LYS A 1 82 ? -11.299 12.304 19.772 1.00 51.41 82 LYS A O 1
#

Radius of gyration: 12.91 Å; Cα contacts (8 Å, |Δi|>4): 128; chains: 1; bounding box: 24×26×34 Å

Nearest PDB structures (foldseek):
  1imu-assembly1_A  TM=3.298E-01  e=8.927E-01  Haemophilus influenzae
  6gzz-assembly1_V4  TM=3.029E-01  e=5.613E-01  Thermus thermophilus HB8
  8wi9-assembly1_w  TM=3.154E-01  e=1.164E+00  Mycolicibacterium smegmatis MC2 155
  4izw-assembly1_A-2  TM=4.058E-01  e=1.978E+00  Nesterenkonia sp. 10004
  2vhi-assembly1_H  TM=3.735E-01  e=3.145E+00  Drosophila melanogaster

Solvent-accessible surface area (backbone atoms only — not comparable to full-atom values): 4660 Å² total; per-residue (Å²): 86,80,42,81,36,70,85,21,84,48,69,69,48,44,50,52,52,47,62,75,44,40,72,59,41,61,72,69,68,41,52,27,36,44,31,25,41,75,42,70,85,78,60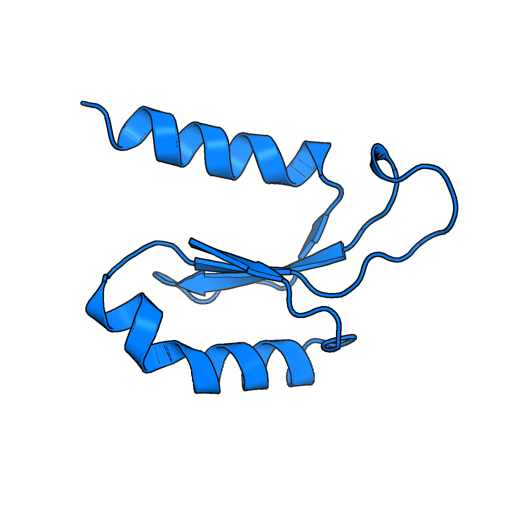,74,73,74,20,31,23,46,35,33,36,65,30,91,54,76,52,71,81,38,82,39,29,55,80,72,47,51,61,59,54,52,52,53,56,63,66,68,75,113

pLDDT: mean 90.84, std 7.62, range [51.41, 97.19]

Mean predicted aligned error: 3.87 Å

Secondary structure (DSSP, 8-state):
-EEE-TT--SHHHHHHHHHHHHHHHHHHT--EEEEEEEESSS-GGG-EEEEEEEESS---EEEE-HHHHHHHHHHHHHHHT-

Organism: Pseudomonas syringae pv. tomato (NCBI:txid323)

Sequence (82 aa):
MVVFADEANDLGQLEDCARMMYMHYAWHNVPTWLIGPQYCGGPIPQRRANVLQVWPQHGPLESLRPEEFNPRIEALATQHCK

Foldseek 3Di:
DEAEPAVQQDPVSQVVVLVVCVVPCVVVQDWYKYWYHWDDDDDQQPTWTFIWTNPPDTDDTDTDGCVRCVVVVVVVVVVVPD